Protein AF-A0A455U1K0-F1 (afdb_monomer)

Structure (mmCIF, N/CA/C/O backbone):
data_AF-A0A455U1K0-F1
#
_entry.id   AF-A0A455U1K0-F1
#
loop_
_atom_site.group_PDB
_atom_site.id
_atom_site.type_symbol
_atom_site.label_atom_id
_atom_site.label_alt_id
_atom_site.label_comp_id
_atom_site.label_asym_id
_atom_site.label_entity_id
_atom_site.label_seq_id
_atom_site.pdbx_PDB_ins_code
_atom_site.Cartn_x
_atom_site.Cartn_y
_atom_site.Cartn_z
_atom_site.occupancy
_atom_site.B_iso_or_equiv
_atom_site.auth_seq_id
_atom_site.auth_comp_id
_atom_site.auth_asym_id
_atom_site.auth_atom_id
_atom_site.pdbx_PDB_model_num
ATOM 1 N N . MET A 1 1 ? -16.352 5.951 -17.146 1.00 70.88 1 MET A N 1
ATOM 2 C CA . MET A 1 1 ? -16.317 4.700 -16.355 1.00 70.88 1 MET A CA 1
ATOM 3 C C . MET A 1 1 ? -17.188 4.902 -15.129 1.00 70.88 1 MET A C 1
ATOM 5 O O . MET A 1 1 ? -17.262 6.036 -14.667 1.00 70.88 1 MET A O 1
ATOM 9 N N . ALA A 1 2 ? -17.862 3.859 -14.641 1.00 90.44 2 ALA A N 1
ATOM 10 C CA . ALA A 1 2 ? -18.545 3.937 -13.350 1.00 90.44 2 ALA A CA 1
ATOM 11 C C . ALA A 1 2 ? -17.515 4.121 -12.211 1.00 90.44 2 ALA A C 1
ATOM 13 O O . ALA A 1 2 ? -16.353 3.742 -12.399 1.00 90.44 2 ALA A O 1
ATOM 14 N N . PRO A 1 3 ? -17.899 4.706 -11.061 1.00 94.12 3 PRO A N 1
ATOM 15 C CA . PRO A 1 3 ? -17.027 4.792 -9.889 1.00 94.12 3 PRO A CA 1
ATOM 16 C C . PRO A 1 3 ? -16.604 3.407 -9.383 1.00 94.12 3 PRO A C 1
ATOM 18 O O . PRO A 1 3 ? -17.331 2.433 -9.566 1.00 94.12 3 PRO A O 1
ATOM 21 N N . PHE A 1 4 ? -15.454 3.323 -8.709 1.00 92.69 4 PHE A N 1
ATOM 22 C CA . PHE A 1 4 ? -15.081 2.113 -7.973 1.00 92.69 4 PHE A CA 1
ATOM 23 C C . PHE A 1 4 ? -16.022 1.918 -6.776 1.00 92.69 4 PHE A C 1
ATOM 25 O O . PHE A 1 4 ? -16.282 2.864 -6.034 1.00 92.69 4 PHE A O 1
ATOM 32 N N . TYR A 1 5 ? -16.504 0.693 -6.588 1.00 93.69 5 TYR A N 1
ATOM 33 C CA . TYR A 1 5 ? -17.347 0.271 -5.468 1.00 93.69 5 TYR A CA 1
ATOM 34 C C . TYR A 1 5 ? -16.764 -1.001 -4.828 1.00 93.69 5 TYR A C 1
ATOM 36 O O . TYR A 1 5 ? -15.794 -1.558 -5.341 1.00 93.69 5 TYR A O 1
ATOM 44 N N . ASP A 1 6 ? -17.305 -1.414 -3.680 1.00 90.56 6 ASP A N 1
ATOM 45 C CA . ASP A 1 6 ? -16.855 -2.585 -2.907 1.00 90.56 6 ASP A CA 1
ATOM 46 C C . ASP A 1 6 ? -15.362 -2.572 -2.521 1.00 90.56 6 ASP A C 1
ATOM 48 O O . ASP A 1 6 ? -14.674 -3.596 -2.508 1.00 90.56 6 ASP A O 1
ATOM 52 N N . LEU A 1 7 ? -14.837 -1.396 -2.164 1.00 91.75 7 LEU A N 1
ATOM 53 C CA . LEU A 1 7 ? -13.480 -1.270 -1.633 1.00 91.75 7 LEU A CA 1
ATOM 54 C C . LEU A 1 7 ? -13.441 -1.701 -0.161 1.00 91.75 7 LEU A C 1
ATOM 56 O O . LEU A 1 7 ? -13.942 -1.001 0.717 1.00 91.75 7 LEU A O 1
ATOM 60 N N . MET A 1 8 ? -12.793 -2.834 0.118 1.00 90.25 8 MET A N 1
ATOM 61 C CA . MET A 1 8 ? -12.602 -3.354 1.474 1.00 90.25 8 MET A CA 1
ATOM 62 C C . MET A 1 8 ? -11.153 -3.795 1.704 1.00 90.25 8 MET A C 1
ATOM 64 O O . MET A 1 8 ? -10.547 -4.474 0.877 1.00 90.25 8 MET A O 1
ATOM 68 N N . SER A 1 9 ? -10.593 -3.454 2.868 1.00 90.44 9 SER A N 1
ATOM 69 C CA . SER A 1 9 ? -9.284 -3.960 3.294 1.00 90.44 9 SER A CA 1
ATOM 70 C C . SER A 1 9 ? -9.427 -5.343 3.932 1.00 90.44 9 SER A C 1
ATOM 72 O O . SER A 1 9 ? -9.767 -5.458 5.107 1.00 90.44 9 SER A O 1
ATOM 74 N N . THR A 1 10 ? -9.127 -6.414 3.192 1.00 90.56 10 THR A N 1
ATOM 75 C CA . THR A 1 10 ? -9.193 -7.792 3.726 1.00 90.56 10 THR A CA 1
ATOM 76 C C . THR A 1 10 ? -8.049 -8.128 4.690 1.00 90.56 10 THR A C 1
ATOM 78 O O . THR A 1 10 ? -8.111 -9.120 5.411 1.00 90.56 10 THR A O 1
ATOM 81 N N . ALA A 1 11 ? -7.005 -7.294 4.749 1.00 86.69 11 ALA A N 1
ATOM 82 C CA . ALA A 1 11 ? -5.763 -7.586 5.466 1.00 86.69 11 ALA A CA 1
ATOM 83 C C . ALA A 1 11 ? -5.913 -7.715 6.994 1.00 86.69 11 ALA A C 1
ATOM 85 O O . ALA A 1 11 ? -5.020 -8.267 7.640 1.00 86.69 11 ALA A O 1
ATOM 86 N N . LEU A 1 12 ? -7.000 -7.190 7.568 1.00 87.06 12 LEU A N 1
ATOM 87 C CA . LEU A 1 12 ? -7.260 -7.199 9.012 1.00 87.06 12 LEU A CA 1
ATOM 88 C C . LEU A 1 12 ? -8.102 -8.391 9.479 1.00 87.06 12 LEU A C 1
ATOM 90 O O . LEU A 1 12 ? -8.166 -8.650 10.679 1.00 87.06 12 LEU A O 1
ATOM 94 N N . TYR A 1 13 ? -8.726 -9.121 8.555 1.00 87.25 13 TYR A N 1
ATOM 95 C CA . TYR A 1 13 ? -9.623 -10.222 8.883 1.00 87.25 13 TYR A CA 1
ATOM 96 C C . TYR A 1 13 ? -8.859 -11.547 8.879 1.00 87.25 13 TYR A C 1
ATOM 98 O O . TYR A 1 13 ? -8.209 -11.916 7.896 1.00 87.25 13 TYR A O 1
ATOM 106 N N . SER A 1 14 ? -8.931 -12.287 9.986 1.00 83.44 14 SER A N 1
ATOM 107 C CA . SER A 1 14 ? -8.500 -13.684 10.011 1.00 83.44 14 SER A CA 1
ATOM 108 C C . SER A 1 14 ? -9.440 -14.529 9.147 1.00 83.44 14 SER A C 1
ATOM 110 O O . SER A 1 14 ? -10.644 -14.300 9.113 1.00 83.44 14 SER A O 1
ATOM 112 N N . GLY A 1 15 ? -8.887 -15.500 8.418 1.00 87.69 15 GLY A N 1
ATOM 113 C CA . GLY A 1 15 ? -9.670 -16.397 7.559 1.00 87.69 15 GLY A CA 1
ATOM 114 C C . GLY A 1 15 ? -9.989 -15.865 6.157 1.00 87.69 15 GLY A C 1
ATOM 115 O O . GLY A 1 15 ? -10.438 -16.647 5.325 1.00 87.69 15 GLY A O 1
ATOM 116 N N . LEU A 1 16 ? -9.707 -14.592 5.848 1.00 89.06 16 LEU A N 1
ATOM 117 C CA . LEU A 1 16 ? -9.774 -14.075 4.475 1.00 89.06 16 LEU A CA 1
ATOM 118 C C . LEU A 1 16 ? -8.413 -14.137 3.774 1.00 89.06 16 LEU A C 1
ATOM 120 O O . LEU A 1 16 ? -7.352 -14.049 4.402 1.00 89.06 16 LEU A O 1
ATOM 124 N N . SER A 1 17 ? -8.449 -14.268 2.443 1.00 87.62 17 SER A N 1
ATOM 125 C CA . SER A 1 17 ? -7.240 -14.233 1.620 1.00 87.62 17 SER A CA 1
ATOM 126 C C . SER A 1 17 ? -6.524 -12.889 1.760 1.00 87.62 17 SER A C 1
ATOM 128 O O . SER A 1 17 ? -7.132 -11.818 1.705 1.00 87.62 17 SER A O 1
ATOM 130 N N . ARG A 1 18 ? -5.196 -12.960 1.893 1.00 89.94 18 ARG A N 1
ATOM 131 C CA . ARG A 1 18 ? -4.287 -11.802 1.901 1.00 89.94 18 ARG A CA 1
ATOM 132 C C . ARG A 1 18 ? -3.646 -11.547 0.532 1.00 89.94 18 ARG A C 1
ATOM 134 O O . ARG A 1 18 ? -2.663 -10.812 0.459 1.00 89.94 18 ARG A O 1
ATOM 141 N N . ARG A 1 19 ? -4.145 -12.202 -0.519 1.00 93.06 19 ARG A N 1
ATOM 142 C CA . ARG A 1 19 ? -3.677 -12.077 -1.907 1.00 93.06 19 ARG A CA 1
ATOM 143 C C . ARG A 1 19 ? -4.630 -11.172 -2.683 1.00 93.06 19 ARG A C 1
ATOM 145 O O . ARG A 1 19 ? -5.820 -11.124 -2.372 1.00 93.06 19 ARG A O 1
ATOM 152 N N . PHE A 1 20 ? -4.113 -10.449 -3.667 1.00 94.62 20 PHE A N 1
ATOM 153 C CA . PHE A 1 20 ? -4.942 -9.715 -4.613 1.00 94.62 20 PHE A CA 1
ATOM 154 C C . PHE A 1 20 ? -5.750 -10.673 -5.489 1.00 94.62 20 PHE A C 1
ATOM 156 O O . PHE A 1 20 ? -5.352 -11.807 -5.730 1.00 94.62 20 PHE A O 1
ATOM 163 N N . ALA A 1 21 ? -6.892 -10.194 -5.982 1.00 93.50 21 ALA A N 1
ATOM 164 C CA . ALA A 1 21 ? -7.717 -10.949 -6.922 1.00 93.50 21 ALA A CA 1
ATOM 165 C C . ALA A 1 21 ? -7.087 -11.036 -8.325 1.00 93.50 21 ALA A C 1
ATOM 167 O O . ALA A 1 21 ? -7.389 -11.955 -9.079 1.00 93.50 21 ALA A O 1
ATOM 168 N N . LEU A 1 22 ? -6.227 -10.073 -8.678 1.00 95.00 22 LEU A N 1
ATOM 169 C CA . LEU A 1 22 ? -5.521 -10.009 -9.956 1.00 95.00 22 LEU A CA 1
ATOM 170 C C . LEU A 1 22 ? -4.011 -10.053 -9.726 1.00 95.00 22 LEU A C 1
ATOM 172 O O . LEU A 1 22 ? -3.497 -9.402 -8.815 1.00 95.00 22 LEU A O 1
ATOM 176 N N . HIS A 1 23 ? -3.311 -10.767 -10.605 1.00 96.56 23 HIS A N 1
ATOM 177 C CA . HIS A 1 23 ? -1.854 -10.808 -10.619 1.00 96.56 23 HIS A CA 1
ATOM 178 C C . HIS A 1 23 ? -1.269 -9.549 -11.272 1.00 96.56 23 HIS A C 1
ATOM 180 O O . HIS A 1 23 ? -1.760 -9.056 -12.289 1.00 96.56 23 HIS A O 1
ATOM 186 N N . ILE A 1 24 ? -0.150 -9.086 -10.731 1.00 96.56 24 ILE A N 1
ATOM 187 C CA . ILE A 1 24 ? 0.693 -8.014 -11.248 1.00 96.56 24 ILE A CA 1
ATOM 188 C C . ILE A 1 24 ? 2.006 -8.669 -11.673 1.00 96.56 24 ILE A C 1
ATOM 190 O O . ILE A 1 24 ? 2.857 -8.983 -10.845 1.00 96.56 24 ILE A O 1
ATOM 194 N N . ALA A 1 25 ? 2.152 -8.912 -12.978 1.00 95.38 25 ALA A N 1
ATOM 195 C CA . ALA A 1 25 ? 3.325 -9.584 -13.545 1.00 95.38 25 ALA A CA 1
ATOM 196 C C . ALA A 1 25 ? 3.660 -10.932 -12.859 1.00 95.38 25 ALA A C 1
ATOM 198 O O . ALA A 1 25 ? 4.821 -11.241 -12.618 1.00 95.38 25 ALA A O 1
ATOM 199 N N . GLY A 1 26 ? 2.630 -11.727 -12.543 1.00 95.19 26 GLY A N 1
ATOM 200 C CA . GLY A 1 26 ? 2.762 -13.040 -11.899 1.00 95.19 26 GLY A CA 1
ATOM 201 C C . GLY A 1 26 ? 2.682 -13.019 -10.369 1.00 95.19 26 GLY A C 1
ATOM 202 O O . GLY A 1 26 ? 2.344 -14.043 -9.782 1.00 95.19 26 GLY A O 1
ATOM 203 N N . GLU A 1 27 ? 2.878 -11.867 -9.726 1.00 97.50 27 GLU A N 1
ATOM 204 C CA . GLU A 1 27 ? 2.777 -11.714 -8.270 1.00 97.50 27 GLU A CA 1
ATOM 205 C C . GLU A 1 27 ? 1.386 -11.209 -7.857 1.00 97.50 27 GLU A C 1
ATOM 207 O O . GLU A 1 27 ? 0.822 -10.313 -8.479 1.00 97.50 27 GLU A O 1
ATOM 212 N N . ASP A 1 28 ? 0.821 -11.766 -6.795 1.00 96.62 28 ASP A N 1
ATOM 213 C CA . ASP A 1 28 ? -0.476 -11.375 -6.226 1.00 96.62 28 ASP A CA 1
ATOM 214 C C . ASP A 1 28 ? -0.397 -11.138 -4.709 1.00 96.62 28 ASP A C 1
ATOM 216 O O . ASP A 1 28 ? -1.369 -10.688 -4.099 1.00 96.62 28 ASP A O 1
ATOM 220 N N . HIS A 1 29 ? 0.748 -11.391 -4.073 1.00 94.75 29 HIS A N 1
ATOM 221 C CA . 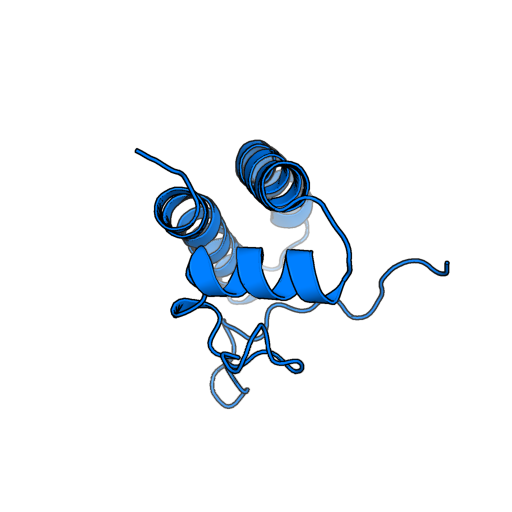HIS A 1 29 ? 0.985 -11.038 -2.689 1.00 94.75 29 HIS A CA 1
ATOM 222 C C . HIS A 1 29 ? 1.319 -9.541 -2.587 1.00 94.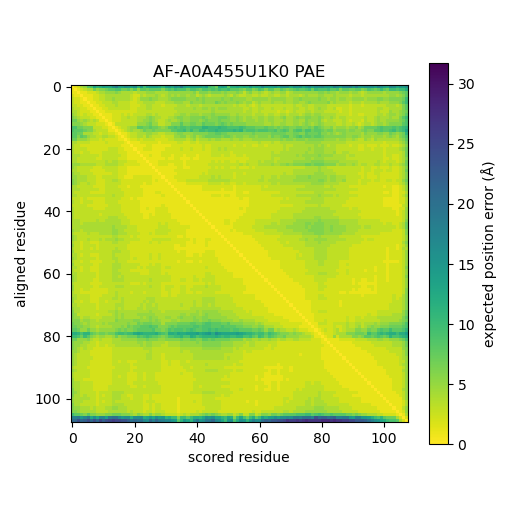75 29 HIS A C 1
ATOM 224 O O . HIS A 1 29 ? 2.397 -9.119 -3.012 1.00 94.75 29 HIS A O 1
ATOM 230 N N . PRO A 1 30 ? 0.466 -8.706 -1.955 1.00 92.00 30 PRO A N 1
ATOM 231 C CA . PRO A 1 30 ? 0.671 -7.254 -1.915 1.00 92.00 30 PRO A CA 1
ATOM 232 C C . PRO A 1 30 ? 2.019 -6.859 -1.302 1.00 92.00 30 PRO A C 1
ATOM 234 O O . PRO A 1 30 ? 2.663 -5.896 -1.713 1.00 92.00 30 PRO A O 1
ATOM 237 N N . GLY A 1 31 ? 2.456 -7.634 -0.305 1.00 91.88 31 GLY A N 1
ATOM 238 C CA . GLY A 1 31 ? 3.723 -7.447 0.386 1.00 91.88 31 GLY A CA 1
ATOM 239 C C . GLY A 1 31 ? 4.957 -7.796 -0.445 1.00 91.88 31 GLY A C 1
ATOM 240 O O . GLY A 1 31 ? 6.040 -7.412 -0.009 1.00 91.88 31 GLY A O 1
ATOM 241 N N . SER A 1 32 ? 4.807 -8.432 -1.607 1.00 95.00 32 SER A N 1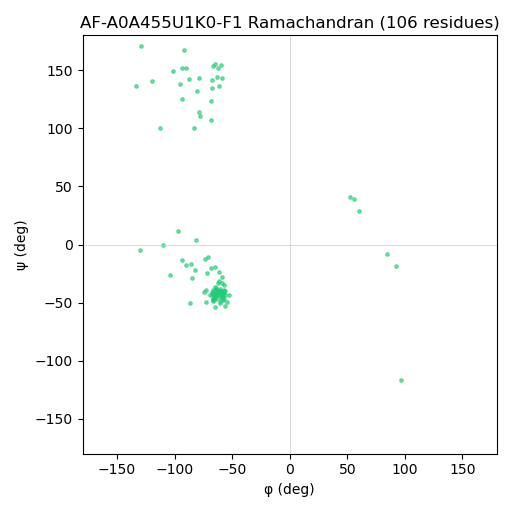
ATOM 242 C CA . SER A 1 32 ? 5.891 -8.852 -2.509 1.00 95.00 32 SER A CA 1
ATOM 243 C C . SER A 1 32 ? 5.936 -8.055 -3.817 1.00 95.00 32 SER A C 1
ATOM 245 O O . SER A 1 32 ? 6.821 -8.270 -4.635 1.00 95.00 32 SER A O 1
ATOM 247 N N . ILE A 1 33 ? 5.022 -7.100 -4.031 1.00 96.38 33 ILE A N 1
ATOM 248 C CA . ILE A 1 33 ? 5.038 -6.271 -5.241 1.00 96.38 33 ILE A CA 1
ATOM 249 C C . ILE A 1 33 ? 6.252 -5.337 -5.230 1.00 96.38 33 ILE A C 1
ATOM 251 O O . ILE A 1 33 ? 6.308 -4.350 -4.487 1.00 96.38 33 ILE A O 1
ATOM 255 N N . GLU A 1 34 ? 7.219 -5.665 -6.079 1.00 96.31 34 GLU A N 1
ATOM 256 C CA . GLU A 1 34 ? 8.415 -4.866 -6.359 1.00 96.31 34 GLU A CA 1
ATOM 257 C C . GLU A 1 34 ? 8.232 -3.915 -7.550 1.00 96.31 34 GLU A C 1
ATOM 259 O O . GLU A 1 34 ? 7.314 -4.058 -8.362 1.00 96.31 34 GLU A O 1
ATOM 264 N N . ARG A 1 35 ? 9.168 -2.971 -7.698 1.00 96.94 35 ARG A N 1
ATOM 265 C CA . ARG A 1 35 ? 9.222 -2.045 -8.835 1.00 96.94 35 ARG A CA 1
ATOM 266 C C . ARG A 1 35 ? 9.202 -2.759 -10.191 1.00 96.94 35 ARG A C 1
ATOM 268 O O . ARG A 1 35 ? 8.466 -2.343 -11.081 1.00 96.94 35 ARG A O 1
ATOM 275 N N . SER A 1 36 ? 9.966 -3.840 -10.342 1.00 97.12 36 SER A N 1
ATOM 276 C CA . SER A 1 36 ? 10.067 -4.635 -11.577 1.00 97.12 36 SER A CA 1
ATOM 277 C C . SER A 1 36 ? 8.704 -5.162 -12.055 1.00 97.12 36 SER A C 1
ATOM 279 O O . SER A 1 36 ? 8.401 -5.114 -13.253 1.00 97.12 36 SER A O 1
ATOM 281 N N . HIS A 1 37 ? 7.846 -5.588 -11.123 1.00 98.00 37 HIS A N 1
ATOM 282 C CA . HIS A 1 37 ? 6.477 -6.020 -11.405 1.00 98.00 37 HIS A CA 1
ATOM 283 C C . HIS A 1 37 ? 5.618 -4.859 -11.922 1.00 98.00 37 HIS A C 1
ATOM 285 O O . HIS A 1 37 ? 4.911 -5.007 -12.921 1.00 98.00 37 HIS A O 1
ATOM 291 N N . LEU A 1 38 ? 5.718 -3.684 -11.291 1.00 97.31 38 LEU A N 1
ATOM 292 C CA . LEU A 1 38 ? 4.980 -2.483 -11.696 1.00 97.31 38 LEU A CA 1
ATOM 293 C C . LEU A 1 38 ? 5.433 -1.955 -13.060 1.00 97.31 38 LEU A C 1
ATOM 295 O O . LEU A 1 38 ? 4.598 -1.596 -13.885 1.00 97.31 38 LEU A O 1
ATOM 299 N N . GLU A 1 39 ? 6.736 -1.946 -13.337 1.00 97.88 39 GLU A N 1
ATOM 300 C CA . GLU A 1 39 ? 7.259 -1.561 -14.650 1.00 97.88 39 GLU A CA 1
ATOM 301 C C . GLU A 1 39 ? 6.821 -2.537 -15.747 1.00 97.88 39 GLU A C 1
ATOM 303 O O . GLU A 1 39 ? 6.523 -2.127 -16.871 1.00 97.88 39 GLU A O 1
ATOM 308 N N . THR A 1 40 ? 6.752 -3.829 -15.423 1.00 98.25 40 THR A N 1
ATOM 309 C CA . THR A 1 40 ? 6.254 -4.857 -16.341 1.00 98.25 40 THR A CA 1
ATOM 310 C C . THR A 1 40 ? 4.770 -4.663 -16.625 1.00 98.25 40 THR A C 1
ATOM 312 O O . THR A 1 40 ? 4.385 -4.622 -17.793 1.00 98.25 40 THR A O 1
ATOM 315 N N . LEU A 1 41 ? 3.949 -4.449 -15.593 1.00 97.62 41 LEU A N 1
ATOM 316 C CA . LEU A 1 41 ? 2.533 -4.125 -15.766 1.00 97.62 41 LEU A CA 1
ATOM 317 C C . LEU A 1 41 ? 2.344 -2.841 -16.589 1.00 97.62 41 LEU A C 1
ATOM 319 O O . LEU A 1 41 ? 1.525 -2.824 -17.505 1.00 97.62 41 LEU A O 1
ATOM 323 N N . ALA A 1 42 ? 3.132 -1.795 -16.326 1.00 97.75 42 ALA A N 1
ATOM 324 C CA . ALA A 1 42 ? 3.077 -0.549 -17.086 1.00 97.75 42 ALA A CA 1
ATOM 325 C C . ALA A 1 42 ? 3.317 -0.788 -18.583 1.00 97.75 42 ALA A C 1
ATOM 327 O O . ALA A 1 42 ? 2.527 -0.332 -19.409 1.00 97.75 42 ALA A O 1
ATOM 328 N N . ARG A 1 43 ? 4.352 -1.564 -18.935 1.00 98.12 43 ARG A N 1
ATOM 329 C CA . ARG A 1 43 ? 4.642 -1.933 -20.330 1.00 98.12 43 ARG A CA 1
ATOM 330 C C . ARG A 1 43 ? 3.509 -2.744 -20.964 1.00 98.12 43 ARG A C 1
ATOM 332 O O . ARG A 1 43 ? 3.124 -2.441 -22.090 1.00 98.12 43 ARG A O 1
ATOM 339 N N . LEU A 1 44 ? 2.942 -3.719 -20.248 1.00 97.19 44 LEU A N 1
ATOM 340 C CA . LEU A 1 44 ? 1.807 -4.525 -20.729 1.00 97.19 44 LEU A CA 1
ATOM 341 C C . LEU A 1 44 ? 0.569 -3.666 -21.018 1.00 97.19 44 LEU A C 1
ATOM 343 O O . LEU A 1 44 ? -0.101 -3.856 -22.031 1.00 97.19 44 LEU A O 1
ATOM 347 N N . LEU A 1 45 ? 0.310 -2.677 -20.163 1.00 96.38 45 LEU A N 1
ATOM 348 C CA . LEU A 1 45 ? -0.774 -1.707 -20.318 1.00 96.38 45 LEU A CA 1
ATOM 349 C C . LEU A 1 45 ? -0.426 -0.550 -21.276 1.00 96.38 45 LEU A C 1
ATOM 351 O O . LEU A 1 45 ? -1.237 0.355 -21.454 1.00 96.38 45 LEU A O 1
ATOM 355 N N . ARG A 1 46 ? 0.756 -0.579 -21.910 1.00 97.56 46 ARG A N 1
ATOM 356 C CA . ARG A 1 46 ? 1.269 0.446 -22.840 1.00 97.56 46 ARG A CA 1
ATOM 357 C C . ARG A 1 46 ? 1.428 1.842 -22.218 1.00 97.56 46 ARG A C 1
ATOM 359 O O . ARG A 1 46 ? 1.375 2.849 -22.921 1.00 97.56 46 ARG A O 1
ATOM 366 N N . PHE A 1 47 ? 1.683 1.906 -20.913 1.00 97.62 47 PHE A N 1
ATOM 367 C CA . PHE A 1 47 ? 2.102 3.122 -20.219 1.00 97.62 47 PHE A CA 1
ATOM 368 C C . PHE A 1 47 ? 3.626 3.266 -20.198 1.00 97.62 47 PHE A C 1
ATOM 370 O O . PHE A 1 47 ? 4.372 2.288 -20.159 1.00 97.62 47 PHE A O 1
ATOM 377 N N . GLN A 1 48 ? 4.096 4.513 -20.134 1.00 97.75 48 GLN A N 1
ATOM 378 C CA . GLN A 1 48 ? 5.490 4.810 -19.801 1.00 97.75 48 GLN A CA 1
ATOM 379 C C . GLN A 1 48 ? 5.757 4.437 -18.328 1.00 97.75 48 GLN A C 1
ATOM 381 O O . GLN A 1 48 ? 5.083 4.990 -17.452 1.00 97.75 48 GLN A O 1
ATOM 386 N N . PRO A 1 49 ? 6.738 3.565 -18.009 1.00 97.06 49 PRO A N 1
ATOM 387 C CA . PRO A 1 49 ? 6.949 3.073 -16.642 1.00 97.06 49 PRO A CA 1
ATOM 388 C C . PRO A 1 49 ? 7.167 4.179 -15.607 1.00 97.06 49 PRO A C 1
ATOM 390 O O . PRO A 1 49 ? 6.594 4.139 -14.520 1.00 97.06 49 PRO A O 1
ATOM 393 N N . ARG A 1 50 ? 7.925 5.222 -15.973 1.00 95.88 50 ARG A N 1
ATOM 394 C CA . ARG A 1 50 ? 8.165 6.387 -15.1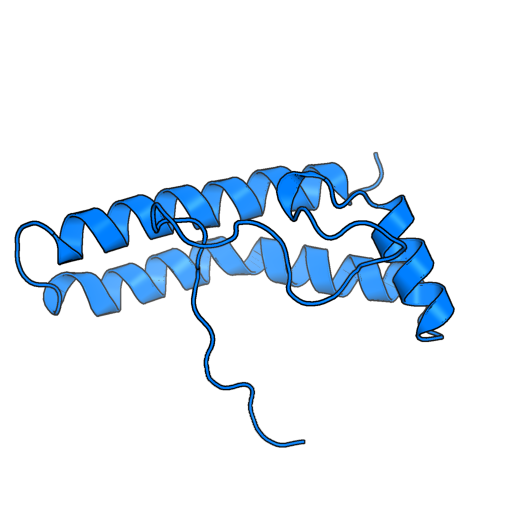11 1.00 95.88 50 ARG A CA 1
ATOM 395 C C . ARG A 1 50 ? 6.867 7.102 -14.731 1.00 95.88 50 ARG A C 1
ATOM 397 O O . ARG A 1 50 ? 6.711 7.491 -13.580 1.00 95.88 50 ARG A O 1
ATOM 404 N N . TYR A 1 51 ? 5.948 7.274 -15.683 1.00 96.62 51 TYR A N 1
ATOM 405 C CA . TYR A 1 51 ? 4.648 7.891 -15.417 1.00 96.62 51 TYR A CA 1
ATOM 406 C C . TYR A 1 51 ? 3.805 7.005 -14.496 1.00 96.62 51 TYR A C 1
ATOM 408 O O . TYR A 1 51 ? 3.305 7.483 -13.484 1.00 96.62 51 TYR A O 1
ATOM 416 N N . PHE A 1 52 ? 3.711 5.709 -14.803 1.00 96.62 52 PHE A N 1
ATOM 417 C CA . PHE A 1 52 ? 2.922 4.749 -14.029 1.00 96.62 52 PHE A CA 1
ATOM 418 C C . PHE A 1 52 ? 3.359 4.683 -12.557 1.00 96.62 52 PHE A C 1
ATOM 420 O O . PHE A 1 52 ? 2.531 4.801 -11.656 1.00 96.62 52 PHE A O 1
ATOM 427 N N . LEU A 1 53 ? 4.670 4.573 -12.313 1.00 96.94 53 LEU A N 1
ATOM 428 C CA . LEU A 1 53 ? 5.238 4.579 -10.963 1.00 96.94 53 LEU A CA 1
ATOM 429 C C . LEU A 1 53 ? 4.995 5.909 -10.246 1.00 96.94 53 LEU A C 1
ATOM 431 O O . LEU A 1 53 ? 4.615 5.905 -9.076 1.00 96.94 53 LEU A O 1
ATOM 435 N N . ARG A 1 54 ? 5.160 7.041 -10.945 1.00 96.75 54 ARG A N 1
ATOM 436 C CA . ARG A 1 54 ? 4.925 8.366 -10.363 1.00 96.75 54 ARG A CA 1
ATOM 437 C C . ARG A 1 54 ? 3.501 8.503 -9.820 1.00 96.75 54 ARG A C 1
ATOM 439 O O . ARG A 1 54 ? 3.350 8.982 -8.705 1.00 96.75 54 ARG A O 1
ATOM 446 N N . GLN A 1 55 ? 2.483 8.013 -10.534 1.00 96.44 55 GLN A N 1
ATOM 447 C CA . GLN A 1 55 ? 1.099 8.056 -10.038 1.00 96.44 55 GLN A CA 1
ATOM 448 C C . GLN A 1 55 ? 0.930 7.307 -8.704 1.00 96.44 55 GLN A C 1
ATOM 450 O O . GLN A 1 55 ? 0.224 7.782 -7.814 1.00 96.44 55 GLN A O 1
ATOM 455 N N . GLY A 1 56 ? 1.582 6.149 -8.551 1.00 94.62 56 GLY A N 1
ATOM 456 C CA . GLY A 1 56 ? 1.557 5.377 -7.306 1.00 94.62 56 GLY A CA 1
ATOM 457 C C . GLY A 1 56 ? 2.286 6.076 -6.154 1.00 94.62 56 GLY A C 1
ATOM 458 O O . GLY A 1 56 ? 1.783 6.089 -5.031 1.00 94.62 56 GLY A O 1
ATOM 459 N N . LEU A 1 57 ? 3.437 6.694 -6.437 1.00 96.06 57 LEU A N 1
ATOM 460 C CA . LEU A 1 57 ? 4.219 7.449 -5.453 1.00 96.06 57 LEU A CA 1
ATOM 461 C C . LEU A 1 57 ? 3.476 8.709 -4.980 1.00 96.06 57 LEU A C 1
ATOM 463 O O . LEU A 1 57 ? 3.325 8.904 -3.778 1.00 96.06 57 LEU A O 1
ATOM 467 N N . GLU A 1 58 ? 2.928 9.502 -5.905 1.00 96.38 58 GLU A N 1
ATOM 468 C CA . GLU A 1 58 ? 2.123 10.694 -5.592 1.00 96.38 58 GLU A CA 1
ATOM 469 C C . GLU A 1 58 ? 0.853 10.343 -4.805 1.00 96.38 58 GLU A C 1
ATOM 471 O O . GLU A 1 58 ? 0.366 11.136 -3.998 1.00 96.38 58 GLU A O 1
ATOM 476 N N . LEU A 1 59 ? 0.254 9.173 -5.059 1.00 95.38 59 LEU A N 1
ATOM 477 C CA . LEU A 1 59 ? -0.856 8.689 -4.243 1.00 95.38 59 LEU A CA 1
ATOM 478 C C . LEU A 1 59 ? -0.369 8.406 -2.821 1.00 95.38 59 LEU A C 1
ATOM 480 O O . LEU A 1 59 ? -0.925 8.954 -1.875 1.00 95.38 59 LEU A O 1
ATOM 484 N N . ALA A 1 60 ? 0.683 7.601 -2.669 1.00 95.31 60 ALA A N 1
ATOM 485 C CA . ALA A 1 60 ? 1.195 7.213 -1.360 1.00 95.31 60 ALA A CA 1
ATOM 486 C C . ALA A 1 60 ? 1.682 8.400 -0.510 1.00 95.31 60 ALA A C 1
ATOM 488 O O . ALA A 1 60 ? 1.535 8.355 0.707 1.00 95.31 60 ALA A O 1
ATOM 489 N N . GLU A 1 61 ? 2.191 9.465 -1.131 1.00 95.94 61 GLU A N 1
ATOM 490 C CA . GLU A 1 61 ? 2.561 10.716 -0.456 1.00 95.94 61 GLU A CA 1
ATOM 491 C C . GLU A 1 61 ? 1.347 11.444 0.146 1.00 95.94 61 GLU A C 1
ATOM 493 O O . GLU A 1 61 ? 1.414 11.960 1.259 1.00 95.94 61 GLU A O 1
ATOM 498 N N . ARG A 1 62 ? 0.207 11.447 -0.557 1.00 97.44 62 ARG A N 1
ATOM 499 C CA . ARG A 1 62 ? -1.032 12.110 -0.108 1.00 97.44 62 ARG A CA 1
ATOM 500 C C . ARG A 1 62 ? -1.851 11.272 0.873 1.00 97.44 62 ARG A C 1
ATOM 502 O O . ARG A 1 62 ? -2.665 11.818 1.618 1.00 97.44 62 ARG A O 1
ATOM 509 N N . MET A 1 63 ? -1.654 9.953 0.871 1.00 97.25 63 MET A N 1
ATOM 510 C CA . MET A 1 63 ? -2.444 9.017 1.673 1.00 97.25 63 MET A CA 1
ATOM 511 C C . MET A 1 63 ? -2.399 9.292 3.186 1.00 97.25 63 MET A C 1
ATOM 513 O O . MET A 1 63 ? -3.475 9.271 3.775 1.00 97.25 63 MET A O 1
ATOM 517 N N . PRO A 1 64 ? -1.252 9.573 3.844 1.00 97.50 64 PRO A N 1
ATOM 518 C CA . PRO A 1 64 ? -1.213 9.818 5.288 1.00 97.50 64 PRO A CA 1
ATOM 519 C C . PRO A 1 64 ? -2.172 10.919 5.751 1.00 97.50 64 PRO A C 1
ATOM 521 O O . PRO A 1 64 ? -3.001 10.678 6.624 1.00 97.50 64 PRO A O 1
ATOM 524 N N . ALA A 1 65 ? -2.148 12.085 5.097 1.00 97.38 65 ALA A N 1
ATOM 525 C CA . ALA A 1 65 ? -3.037 13.194 5.443 1.00 97.38 65 ALA A CA 1
ATOM 526 C C . ALA A 1 65 ? -4.521 12.840 5.229 1.00 97.38 65 ALA A C 1
ATOM 528 O O . ALA A 1 65 ? -5.375 13.188 6.047 1.00 97.38 65 ALA A O 1
ATOM 529 N N . ALA A 1 66 ? -4.835 12.113 4.151 1.00 97.81 66 ALA A N 1
ATOM 530 C CA . ALA A 1 66 ? -6.194 11.649 3.883 1.00 97.81 66 ALA A CA 1
ATOM 531 C C . ALA A 1 66 ? -6.668 10.612 4.917 1.00 97.81 66 ALA A C 1
ATOM 533 O O . ALA A 1 66 ? -7.821 10.663 5.349 1.00 97.81 66 ALA A O 1
ATOM 534 N N . ILE A 1 67 ? -5.786 9.699 5.339 1.00 97.44 67 ILE A N 1
ATOM 535 C CA . ILE A 1 67 ? -6.057 8.711 6.390 1.00 97.44 67 ILE A CA 1
ATOM 536 C C . ILE A 1 67 ? -6.382 9.429 7.699 1.00 97.44 67 ILE A C 1
ATOM 538 O O . ILE A 1 67 ? -7.421 9.144 8.290 1.00 97.44 67 ILE A O 1
ATOM 542 N N . ASP A 1 68 ? -5.549 10.382 8.118 1.00 96.38 68 ASP A N 1
ATOM 543 C CA . ASP A 1 68 ? -5.733 11.090 9.388 1.00 96.38 68 ASP A CA 1
ATOM 544 C C . ASP A 1 68 ? -7.023 11.922 9.397 1.00 96.38 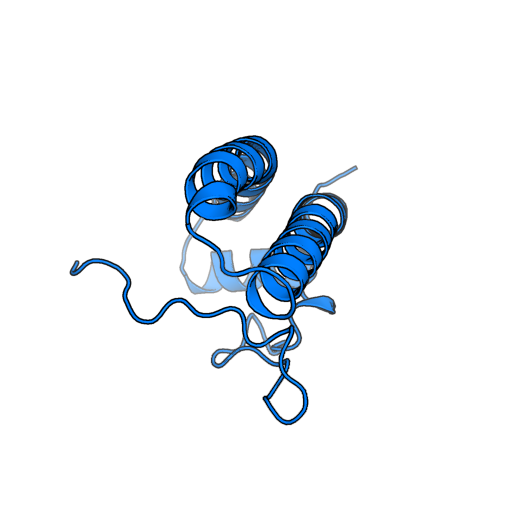68 ASP A C 1
ATOM 546 O O . ASP A 1 68 ? -7.804 11.850 10.347 1.00 96.38 68 ASP A O 1
ATOM 550 N N . SER A 1 69 ? -7.312 12.644 8.308 1.00 97.31 69 SER A N 1
ATOM 551 C CA . SER A 1 69 ? -8.564 13.401 8.165 1.00 97.31 69 SER A CA 1
ATOM 552 C C . SER A 1 69 ? -9.803 12.495 8.170 1.00 97.31 69 SER A C 1
ATOM 554 O O . SER A 1 69 ? -10.811 12.813 8.811 1.00 97.31 69 SER A O 1
ATOM 556 N N . THR A 1 70 ? -9.729 11.342 7.501 1.00 96.75 70 THR A N 1
ATOM 557 C CA . THR A 1 70 ? -10.828 10.366 7.481 1.00 96.75 70 THR A CA 1
ATOM 558 C C . THR A 1 70 ? -11.041 9.766 8.867 1.00 96.75 70 THR A C 1
ATOM 560 O O . THR A 1 70 ? -12.177 9.658 9.327 1.00 96.75 70 THR A O 1
ATOM 563 N N . LEU A 1 71 ? -9.961 9.429 9.575 1.00 96.00 71 LEU A N 1
ATOM 564 C CA . LEU A 1 71 ? -10.043 8.873 10.919 1.00 96.00 71 LEU A CA 1
ATOM 565 C C . LEU A 1 71 ? -10.635 9.880 11.908 1.00 96.00 71 LEU A C 1
ATOM 567 O O . LEU A 1 71 ? -11.496 9.507 12.699 1.00 96.00 71 LEU A O 1
ATOM 571 N N . ALA A 1 72 ? -10.241 11.154 11.830 1.00 95.62 72 ALA A N 1
ATOM 572 C CA . ALA A 1 72 ? -10.821 12.221 12.645 1.00 95.62 72 ALA A CA 1
ATOM 573 C C . ALA A 1 72 ? -12.337 12.370 12.420 1.00 95.62 72 ALA A C 1
ATOM 575 O O . ALA A 1 72 ? -13.075 12.657 13.358 1.00 95.62 72 ALA A O 1
ATOM 576 N N . THR A 1 73 ? -12.803 12.117 11.193 1.00 96.81 73 THR A N 1
ATOM 577 C CA . THR A 1 73 ? -14.231 12.150 10.844 1.00 96.81 73 THR A CA 1
ATOM 578 C C . THR A 1 73 ? -14.984 10.929 11.378 1.00 96.81 73 THR A C 1
ATOM 580 O O . THR A 1 73 ? -16.100 11.064 11.870 1.00 96.81 73 THR A O 1
ATOM 583 N N . LEU A 1 74 ? -14.383 9.738 11.303 1.00 95.75 74 LEU A N 1
ATOM 584 C CA . LEU A 1 74 ? -15.037 8.478 11.677 1.00 95.75 74 LEU A CA 1
ATOM 585 C C . LEU A 1 74 ? -14.958 8.160 13.173 1.00 95.75 74 LEU A C 1
ATOM 587 O O . LEU A 1 74 ? -15.854 7.508 13.702 1.00 95.75 74 LEU A O 1
ATOM 591 N N . SER A 1 75 ? -13.914 8.612 13.870 1.00 93.56 75 SER A N 1
ATOM 592 C CA . SER A 1 75 ? -13.686 8.264 15.281 1.00 93.56 75 SER A CA 1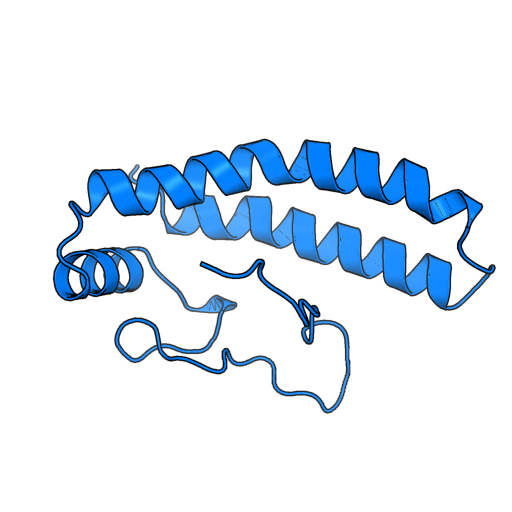
ATOM 593 C C . SER A 1 75 ? -14.849 8.649 16.208 1.00 93.56 75 SER A C 1
ATOM 595 O O . SER A 1 75 ? -15.202 7.829 17.052 1.00 93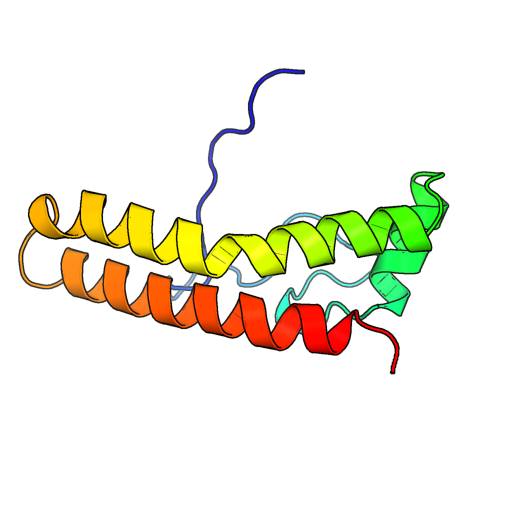.56 75 SER A O 1
ATOM 597 N N . PRO A 1 76 ? -15.506 9.820 16.054 1.00 94.50 76 PRO A N 1
ATOM 598 C CA . PRO A 1 76 ? -16.677 10.172 16.861 1.00 94.50 76 PRO A CA 1
ATOM 599 C C . PRO A 1 76 ? -17.919 9.319 16.565 1.00 94.50 76 PRO A C 1
ATOM 601 O O . PRO A 1 76 ? -18.832 9.273 17.384 1.00 94.50 76 PRO A O 1
ATOM 604 N N . MET A 1 77 ? -17.976 8.679 15.392 1.00 94.94 77 MET A N 1
ATOM 605 C CA . MET A 1 77 ? -19.099 7.840 14.959 1.00 94.94 77 MET A CA 1
ATOM 606 C C . MET A 1 77 ? -18.932 6.374 15.377 1.00 94.94 77 MET A C 1
ATOM 608 O O . MET A 1 77 ? -19.902 5.622 15.340 1.00 94.94 77 MET A O 1
ATOM 612 N N . ALA A 1 78 ? -17.713 5.963 15.733 1.00 93.44 78 ALA A N 1
ATOM 613 C CA . ALA A 1 78 ? -17.394 4.584 16.070 1.00 93.44 78 ALA A CA 1
ATOM 614 C C . ALA A 1 78 ? -17.795 4.245 17.510 1.00 93.44 78 ALA A C 1
ATOM 616 O O . ALA A 1 78 ? -17.437 4.946 18.463 1.00 93.44 78 ALA A O 1
ATOM 617 N N . 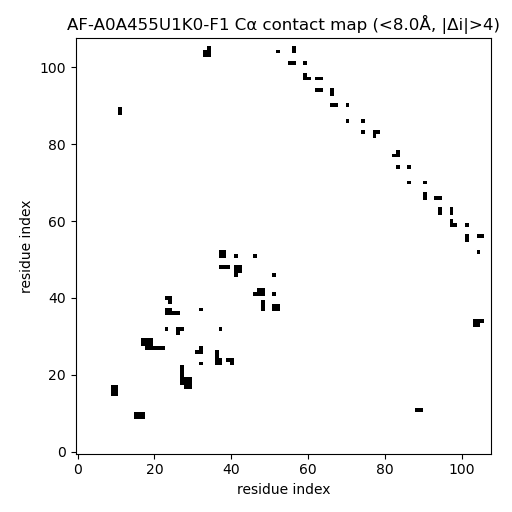ASN A 1 79 ? -18.469 3.110 17.674 1.00 93.56 79 ASN A N 1
ATOM 618 C CA . ASN A 1 79 ? -18.793 2.562 18.981 1.00 93.56 79 ASN A CA 1
ATOM 619 C C . ASN A 1 79 ? -17.515 2.195 19.748 1.00 93.56 79 ASN A C 1
ATOM 621 O O . ASN A 1 79 ? -16.534 1.694 19.185 1.00 93.56 79 ASN A O 1
ATOM 625 N N . GLN A 1 80 ? -17.541 2.404 21.065 1.00 89.44 80 GLN A N 1
ATOM 626 C CA . GLN A 1 80 ? -16.432 2.006 21.929 1.00 89.44 80 GLN A CA 1
ATOM 627 C C . GLN A 1 80 ? -16.172 0.495 21.829 1.00 89.44 80 GLN A C 1
ATOM 629 O O . GLN A 1 80 ? -17.095 -0.313 21.718 1.00 89.44 80 GLN A O 1
ATOM 634 N N . GLY A 1 81 ? -14.893 0.115 21.883 1.00 91.88 81 GLY A N 1
ATOM 635 C CA . GLY A 1 81 ? -14.456 -1.276 21.787 1.00 91.88 81 GLY A CA 1
ATOM 636 C C . GLY A 1 81 ? -14.028 -1.668 20.372 1.00 91.88 81 GLY A C 1
ATOM 637 O O . GLY A 1 81 ? -13.019 -1.176 19.861 1.00 91.88 81 GLY A O 1
ATOM 638 N N . THR A 1 82 ? -14.748 -2.607 19.755 1.00 90.31 82 THR A N 1
ATOM 639 C CA . THR A 1 82 ? -14.299 -3.298 18.534 1.00 90.31 82 THR A CA 1
ATOM 640 C C . THR A 1 82 ? -14.133 -2.369 17.332 1.00 90.31 82 THR A C 1
ATOM 642 O O . THR A 1 82 ? -13.160 -2.514 16.594 1.00 90.31 82 THR A O 1
ATOM 645 N N . GLU A 1 83 ? -15.038 -1.408 17.132 1.00 93.50 83 GLU A N 1
ATOM 646 C CA . GLU A 1 83 ? -14.974 -0.483 15.991 1.00 93.50 83 GLU A CA 1
ATOM 647 C C . GLU A 1 83 ? -13.795 0.486 16.113 1.00 93.50 83 GLU A C 1
ATOM 649 O O . GLU A 1 83 ? -13.035 0.648 15.160 1.00 93.50 83 GLU A O 1
ATOM 654 N N . GLN A 1 84 ? -13.565 1.048 17.303 1.00 92.69 84 GLN A N 1
ATOM 655 C CA . GLN A 1 84 ? -12.381 1.873 17.571 1.00 92.69 84 GLN A CA 1
ATOM 656 C C . GLN A 1 84 ? -11.083 1.079 17.379 1.00 92.69 84 GLN A C 1
ATOM 658 O O . GLN A 1 84 ? -10.180 1.525 16.673 1.00 92.69 84 GLN A O 1
ATOM 663 N N . THR A 1 85 ? -11.026 -0.150 17.900 1.00 92.94 85 THR A N 1
ATOM 664 C CA . THR A 1 85 ? -9.863 -1.034 17.708 1.00 92.94 85 THR A CA 1
ATOM 665 C C . THR A 1 85 ? -9.626 -1.346 16.224 1.00 92.94 85 THR A C 1
ATOM 667 O O . THR A 1 85 ? -8.479 -1.431 15.775 1.00 92.94 85 THR A O 1
ATOM 670 N N . LEU A 1 86 ? -10.693 -1.535 15.438 1.00 92.75 86 LEU A N 1
ATOM 671 C CA . LEU A 1 86 ? -10.598 -1.749 13.994 1.00 92.75 86 LEU A CA 1
ATOM 672 C C . LEU A 1 86 ? -10.024 -0.515 13.290 1.00 92.75 86 LEU A C 1
ATOM 674 O O . LEU A 1 86 ? -9.110 -0.663 12.477 1.00 92.75 86 LEU A O 1
ATOM 678 N N . LEU A 1 87 ? -10.532 0.677 13.612 1.00 94.88 87 LEU A N 1
ATOM 679 C CA . LEU A 1 87 ? -10.064 1.945 13.054 1.00 94.88 87 LEU A CA 1
ATOM 680 C C . LEU A 1 87 ? -8.573 2.178 13.342 1.00 94.88 87 LEU A C 1
ATOM 682 O O . LEU A 1 87 ? -7.811 2.462 12.416 1.00 94.88 87 LEU A O 1
ATOM 686 N N . GLU A 1 88 ? -8.131 1.960 14.581 1.00 93.75 88 GLU A N 1
ATOM 687 C CA . GLU A 1 88 ? -6.721 2.079 14.977 1.00 93.75 88 GLU A CA 1
ATOM 688 C C . GLU A 1 88 ? -5.821 1.104 14.205 1.00 93.75 88 GLU A C 1
ATOM 690 O O . GLU A 1 88 ? -4.805 1.493 13.619 1.00 93.75 88 GLU A O 1
ATOM 695 N N . ARG A 1 89 ? -6.205 -0.178 14.141 1.00 94.31 89 ARG A N 1
ATOM 696 C CA . ARG A 1 89 ? -5.439 -1.200 13.409 1.00 94.31 89 ARG A CA 1
ATOM 697 C C . ARG A 1 89 ? -5.395 -0.912 11.912 1.00 94.31 89 ARG A C 1
ATOM 699 O O . ARG A 1 89 ? -4.365 -1.148 11.272 1.00 94.31 89 ARG A O 1
ATOM 706 N N . LEU A 1 90 ? -6.490 -0.405 11.347 1.00 95.00 90 LEU A N 1
ATOM 707 C CA . LEU A 1 90 ? -6.555 -0.012 9.946 1.00 95.00 90 LEU A CA 1
ATOM 708 C C . LEU A 1 90 ? -5.632 1.170 9.665 1.00 95.00 90 LEU A C 1
ATOM 710 O O . LEU A 1 90 ? -4.835 1.079 8.730 1.00 95.00 90 LEU A O 1
ATOM 714 N N . GLN A 1 91 ? -5.656 2.214 10.497 1.00 95.94 91 GLN A N 1
ATOM 715 C CA . GLN A 1 91 ? -4.743 3.351 10.375 1.00 95.94 91 GLN A CA 1
ATOM 716 C C . GLN A 1 91 ? -3.284 2.881 10.405 1.00 95.94 91 GLN A C 1
ATOM 718 O O . GLN A 1 91 ? -2.529 3.145 9.467 1.00 95.94 91 GLN A O 1
ATOM 723 N N . GLN A 1 92 ? -2.895 2.111 11.425 1.00 95.25 92 GLN A N 1
ATOM 724 C CA . GLN A 1 92 ? -1.531 1.591 11.561 1.00 95.25 92 GLN A CA 1
ATOM 725 C C . GLN A 1 92 ? -1.100 0.787 10.330 1.00 95.25 92 GLN A C 1
ATOM 727 O O . GLN A 1 92 ? 0.020 0.944 9.828 1.00 95.25 92 GLN A O 1
ATOM 732 N N . ARG A 1 93 ? -1.987 -0.070 9.808 1.00 94.50 93 ARG A N 1
ATOM 733 C CA . ARG A 1 93 ? -1.702 -0.884 8.624 1.00 94.50 93 ARG A CA 1
ATOM 734 C C . ARG A 1 93 ? -1.538 -0.027 7.370 1.00 94.50 93 ARG A C 1
ATOM 736 O O . ARG A 1 93 ? -0.581 -0.247 6.624 1.00 94.50 93 ARG A O 1
ATOM 743 N N . LEU A 1 94 ? -2.435 0.930 7.142 1.00 94.94 94 LEU A N 1
ATOM 744 C CA . LEU A 1 94 ? -2.394 1.815 5.979 1.00 94.94 94 LEU A CA 1
ATOM 745 C C . LEU A 1 94 ? -1.149 2.711 6.003 1.00 94.94 94 LEU A C 1
ATOM 747 O O . LEU A 1 94 ? -0.432 2.765 5.005 1.00 94.94 94 LEU A O 1
ATOM 751 N N . LEU A 1 95 ? -0.820 3.319 7.146 1.00 96.00 95 LEU A N 1
ATOM 752 C CA . LEU A 1 95 ? 0.392 4.131 7.302 1.00 96.00 95 LEU A CA 1
ATOM 753 C C . LEU A 1 95 ? 1.667 3.299 7.096 1.00 96.00 95 LEU A C 1
ATOM 755 O O . LEU A 1 95 ? 2.601 3.738 6.422 1.00 96.00 95 LEU A O 1
ATOM 759 N N . SER A 1 96 ? 1.696 2.056 7.595 1.00 95.19 96 SER A N 1
ATOM 760 C CA . SER A 1 96 ? 2.814 1.137 7.342 1.00 95.19 96 SER A CA 1
ATOM 761 C C . SER A 1 96 ? 3.021 0.893 5.845 1.00 95.19 96 SER A C 1
ATOM 763 O O . SER A 1 96 ? 4.162 0.903 5.376 1.00 95.19 96 SER A O 1
ATOM 765 N N . ASN A 1 97 ? 1.934 0.711 5.089 1.00 94.06 97 ASN A N 1
ATOM 766 C CA . ASN A 1 97 ? 1.985 0.523 3.641 1.00 94.06 97 ASN A CA 1
ATOM 767 C C . ASN A 1 97 ? 2.450 1.794 2.916 1.00 94.06 97 ASN A C 1
ATOM 769 O O . ASN A 1 97 ? 3.306 1.690 2.040 1.00 94.06 97 ASN A O 1
ATOM 773 N N . CYS A 1 98 ? 1.962 2.973 3.319 1.00 94.81 98 CYS A N 1
ATOM 774 C CA . CYS A 1 98 ? 2.367 4.261 2.738 1.00 94.81 98 CYS A CA 1
ATOM 775 C C . CYS A 1 98 ? 3.861 4.548 2.924 1.00 94.81 98 CYS A C 1
ATOM 777 O O . CYS A 1 98 ? 4.446 5.268 2.129 1.00 94.81 98 CYS A O 1
ATOM 779 N N . ARG A 1 99 ? 4.505 3.949 3.931 1.00 94.06 99 ARG A N 1
ATOM 780 C CA . ARG A 1 99 ? 5.963 4.012 4.093 1.00 94.06 99 ARG A CA 1
ATOM 781 C C . ARG A 1 99 ? 6.692 2.916 3.315 1.00 94.06 99 ARG A C 1
ATOM 783 O O . ARG A 1 99 ? 7.658 3.187 2.612 1.00 94.06 99 ARG A O 1
ATOM 790 N N . LYS A 1 100 ? 6.269 1.659 3.481 1.00 95.06 100 LYS A N 1
ATOM 791 C CA . LYS A 1 100 ? 7.011 0.489 2.979 1.00 95.06 100 LYS A CA 1
ATOM 792 C C . LYS A 1 100 ? 6.934 0.334 1.464 1.00 95.06 100 LYS A C 1
ATOM 794 O O . LYS A 1 100 ? 7.916 -0.080 0.861 1.00 95.06 100 LYS A O 1
ATOM 799 N N . LEU A 1 101 ? 5.771 0.602 0.871 1.00 94.00 101 LEU A N 1
ATOM 800 C CA . LEU A 1 101 ? 5.557 0.367 -0.553 1.00 94.00 101 LEU A CA 1
ATOM 801 C C . LEU A 1 101 ? 6.302 1.392 -1.418 1.00 94.00 101 LEU A C 1
ATOM 803 O O . LEU A 1 101 ? 7.067 0.951 -2.272 1.00 94.00 101 LEU A O 1
ATOM 807 N N . PRO A 1 102 ? 6.207 2.716 -1.171 1.00 94.88 102 PRO A N 1
ATOM 808 C CA . PRO A 1 102 ? 6.966 3.693 -1.950 1.00 94.88 102 PRO A CA 1
ATOM 809 C C . PRO A 1 102 ? 8.468 3.479 -1.863 1.00 94.88 102 PRO A C 1
ATOM 811 O O . PRO A 1 102 ? 9.115 3.508 -2.898 1.00 94.88 102 PRO A O 1
ATOM 814 N N . ALA A 1 103 ? 9.000 3.161 -0.677 1.00 94.56 103 ALA A N 1
ATOM 815 C CA . ALA A 1 103 ? 10.420 2.850 -0.501 1.00 94.56 103 ALA A CA 1
ATOM 816 C C . ALA A 1 103 ? 10.889 1.659 -1.356 1.00 94.56 103 ALA A C 1
ATOM 818 O O . ALA A 1 103 ? 12.050 1.583 -1.737 1.00 94.56 103 ALA A O 1
ATOM 819 N N . ARG A 1 104 ? 9.988 0.721 -1.672 1.00 94.06 104 ARG A N 1
ATOM 820 C CA . ARG A 1 104 ? 10.281 -0.432 -2.533 1.00 94.06 104 ARG A CA 1
ATOM 821 C C . ARG A 1 104 ? 10.113 -0.128 -4.026 1.00 94.06 104 ARG A C 1
ATOM 823 O O . ARG A 1 104 ? 10.545 -0.910 -4.870 1.00 94.06 104 ARG A O 1
ATOM 830 N N . TRP A 1 105 ? 9.421 0.956 -4.362 1.00 94.50 105 TRP A N 1
ATOM 831 C CA . TRP A 1 105 ? 9.109 1.343 -5.740 1.00 94.50 105 TRP A CA 1
ATOM 832 C C . TRP A 1 105 ? 9.972 2.502 -6.235 1.00 94.50 105 TRP A C 1
ATOM 834 O O . TRP A 1 105 ? 10.183 2.629 -7.444 1.00 94.50 105 TRP A O 1
ATOM 844 N N . SER A 1 106 ? 10.459 3.349 -5.328 1.00 89.94 106 SER A N 1
ATOM 845 C CA . SER A 1 106 ? 11.376 4.442 -5.624 1.00 89.94 106 SER A CA 1
ATOM 846 C C . SER A 1 106 ? 12.691 3.913 -6.185 1.00 89.94 106 SER A C 1
ATOM 848 O O . SER A 1 106 ? 13.086 2.773 -5.961 1.00 89.94 106 SER A O 1
ATOM 850 N N . THR A 1 107 ? 13.330 4.746 -6.992 1.00 77.88 107 THR A N 1
ATOM 851 C CA . THR A 1 107 ? 14.733 4.567 -7.375 1.00 77.88 107 THR A CA 1
ATOM 852 C C . THR A 1 107 ? 15.554 5.253 -6.293 1.00 77.88 107 THR A C 1
ATOM 854 O O . THR A 1 107 ? 15.094 6.288 -5.804 1.00 77.88 107 THR A O 1
ATOM 857 N N . ASP A 1 108 ? 16.703 4.684 -5.926 1.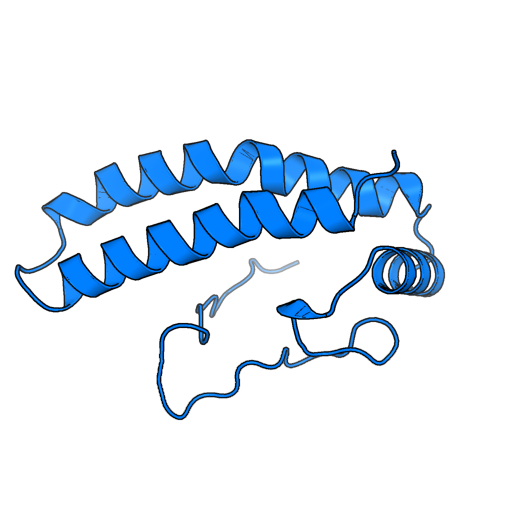00 55.50 108 ASP A N 1
ATOM 858 C CA . ASP A 1 108 ? 17.738 5.443 -5.211 1.00 55.50 108 ASP A CA 1
ATOM 859 C C . ASP A 1 108 ? 18.101 6.728 -5.980 1.00 55.50 108 ASP A C 1
ATOM 861 O O . ASP A 1 108 ? 18.036 6.708 -7.239 1.00 55.50 108 ASP A O 1
#

Foldseek 3Di:
DDDDDPDDDCPPDPPDDQFAPDDQQNGGRPLPDAQVSQLVSCVVVVHDSVVSLVVVLVCLVCQLVVLVVVLVVCVVVADPDPRNVVSVVVSVVSNVCSPNVNVRNDDD

Solvent-accessible surface area (backbone atoms only — not comparable to full-atom values): 6485 Å² total; per-residue (Å²): 131,82,80,92,71,92,86,73,82,47,81,81,48,85,94,51,70,71,53,53,97,61,67,44,72,82,46,32,46,72,93,70,70,42,39,71,32,53,39,47,40,20,51,75,72,72,41,60,41,72,60,54,51,46,55,55,43,58,47,38,68,50,40,58,63,53,50,53,55,49,46,67,65,44,56,83,74,42,54,86,61,68,50,45,54,48,51,54,53,48,50,54,53,52,51,50,45,46,54,55,51,44,70,52,51,55,76,134

Organism: NCBI:txid115553

Mean predicted aligned error: 3.49 Å

Radius of gyration: 15.87 Å; Cα contacts (8 Å, |Δi|>4): 76; chains: 1; bounding box: 37×30×45 Å

Sequence (108 aa):
MAPFYDLMSTALYSGLSRRFALHIAGEDHPGSIERSHLETLARLLRFQPRYFLRQGLELAERMPAAIDSTLATLSPMANQGTEQTLLERLQQRLLSNCRKLPARWSTD

Secondary structure (DSSP, 8-state):
-PPP-----GGGSTTS--S-SS-BTTB--GGG--HHHHHHHHHHTT--HHHHHHHHHHHHHHHHHHHHHHHHHHGGGSPTTHHHHHHHHHHHHHHHHHHHHHHHHS--

Nearest PDB structures (foldseek):
  4pu3-assembly1_B  TM=9.038E-01  e=6.263E-03  Shewanella oneidensis MR-1
  4pu4-assembly1_A  TM=8.589E-01  e=6.160E-02  Shewanella oneidensis MR-1

pLDDT: mean 93.76, std 5.46, range [55.5, 98.25]